Protein AF-A0A535J304-F1 (afdb_monomer_lite)

pLDDT: mean 87.56, std 12.13, range [48.09, 98.44]

Structure (mmCIF, N/CA/C/O backbone):
data_AF-A0A535J304-F1
#
_entry.id   AF-A0A535J304-F1
#
loop_
_atom_site.group_PDB
_atom_site.id
_atom_site.type_symbol
_atom_site.label_atom_id
_atom_site.label_alt_id
_atom_site.label_comp_id
_atom_site.label_asym_id
_atom_site.label_entity_id
_atom_site.label_seq_id
_atom_site.pdbx_PDB_ins_code
_atom_site.Cartn_x
_atom_site.Cartn_y
_atom_site.Cartn_z
_atom_site.occupancy
_atom_site.B_iso_or_equiv
_atom_site.auth_seq_id
_atom_site.auth_comp_id
_atom_site.auth_asym_id
_atom_site.auth_atom_id
_atom_site.pdbx_PDB_model_num
ATOM 1 N N . MET A 1 1 ? -11.783 4.550 4.152 1.00 88.75 1 MET A N 1
ATOM 2 C CA . MET A 1 1 ? -11.577 3.651 5.301 1.00 88.75 1 MET A CA 1
ATOM 3 C C . MET A 1 1 ? -10.274 3.901 6.062 1.00 88.75 1 MET A C 1
ATOM 5 O O . MET A 1 1 ? -10.371 4.123 7.252 1.00 88.75 1 MET A O 1
ATOM 9 N N . LEU A 1 2 ? -9.087 3.926 5.432 1.00 93.75 2 LEU A N 1
ATOM 10 C CA . LEU A 1 2 ? -7.803 4.079 6.160 1.00 93.75 2 LEU A CA 1
ATOM 11 C C . LEU A 1 2 ? -7.451 5.528 6.563 1.00 93.75 2 LEU A C 1
ATOM 13 O O . LEU A 1 2 ? -6.786 5.759 7.568 1.00 93.75 2 LEU A O 1
ATOM 17 N N . ARG A 1 3 ? -7.924 6.522 5.798 1.00 95.88 3 ARG A N 1
ATOM 18 C CA . ARG A 1 3 ? -7.647 7.960 6.012 1.00 95.88 3 ARG A CA 1
ATOM 19 C C . ARG A 1 3 ? -7.919 8.473 7.441 1.00 95.88 3 ARG A C 1
ATOM 21 O O . ARG A 1 3 ? -7.101 9.244 7.923 1.00 95.88 3 ARG A O 1
ATOM 28 N N . PRO A 1 4 ? -9.009 8.084 8.133 1.00 97.50 4 PRO A N 1
ATOM 29 C CA . PRO A 1 4 ? -9.263 8.513 9.512 1.00 97.50 4 PRO A CA 1
ATOM 30 C C . PRO A 1 4 ? -8.244 7.996 10.538 1.00 97.50 4 PRO A C 1
ATOM 32 O O . PRO A 1 4 ? -8.212 8.504 11.653 1.00 97.50 4 PRO A O 1
ATOM 35 N N . PHE A 1 5 ? -7.429 6.999 10.182 1.00 97.69 5 PHE A N 1
ATOM 36 C CA . PHE A 1 5 ? -6.457 6.361 11.072 1.00 97.69 5 PHE A CA 1
ATOM 37 C C . PHE A 1 5 ? -5.030 6.882 10.888 1.00 97.69 5 PHE A C 1
ATOM 39 O O . PHE A 1 5 ? -4.091 6.225 11.315 1.00 97.69 5 PHE A O 1
ATOM 46 N N . THR A 1 6 ? -4.846 8.038 10.251 1.00 98.00 6 THR A N 1
ATOM 47 C CA . THR A 1 6 ? -3.545 8.712 10.156 1.00 98.00 6 THR A CA 1
ATOM 48 C C . THR A 1 6 ? -3.682 10.195 10.474 1.00 98.00 6 THR A C 1
ATOM 50 O O . THR A 1 6 ? -4.690 10.837 10.175 1.00 98.00 6 THR A O 1
ATOM 53 N N . THR A 1 7 ? -2.638 10.737 11.084 1.00 98.06 7 THR A N 1
ATOM 54 C CA . THR A 1 7 ? -2.433 12.157 11.367 1.00 98.06 7 THR A CA 1
ATOM 55 C C . THR A 1 7 ? -1.703 12.887 10.237 1.00 98.06 7 THR A C 1
ATOM 57 O O . THR A 1 7 ? -1.672 14.116 10.234 1.00 98.06 7 THR A O 1
ATOM 60 N N . THR A 1 8 ? -1.163 12.163 9.248 1.00 98.12 8 THR A N 1
ATOM 61 C CA . THR A 1 8 ? -0.372 12.718 8.136 1.00 98.12 8 THR A CA 1
ATOM 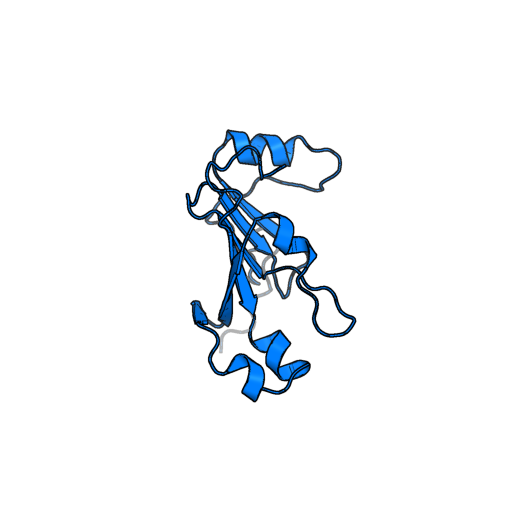62 C C . THR A 1 8 ? -0.949 12.360 6.754 1.00 98.12 8 THR A C 1
ATOM 64 O O . THR A 1 8 ? -0.226 11.831 5.910 1.00 98.12 8 THR A O 1
ATOM 67 N N . PRO A 1 9 ? -2.233 12.640 6.451 1.00 97.12 9 PRO A N 1
ATOM 68 C CA . PRO A 1 9 ? -2.842 12.247 5.173 1.00 97.12 9 PRO A CA 1
ATOM 69 C C . PRO A 1 9 ? -2.227 12.950 3.951 1.00 97.12 9 PRO A C 1
ATOM 71 O O . PRO A 1 9 ? -2.349 12.455 2.832 1.00 97.12 9 PRO A O 1
ATOM 74 N N . ASP A 1 10 ? -1.552 14.084 4.146 1.00 98.19 10 ASP A N 1
ATOM 75 C CA . ASP A 1 10 ? -0.885 14.832 3.074 1.00 98.19 10 ASP A CA 1
ATOM 76 C C . ASP A 1 10 ? 0.505 14.276 2.729 1.00 98.19 10 ASP A C 1
ATOM 78 O O . ASP A 1 10 ? 1.120 14.690 1.742 1.00 98.19 10 ASP A O 1
ATOM 82 N N . VAL A 1 11 ? 1.005 13.330 3.532 1.00 98.12 11 VAL A N 1
ATOM 83 C CA . VAL A 1 11 ? 2.297 12.683 3.327 1.00 98.12 11 VAL A CA 1
ATOM 84 C C . VAL A 1 11 ? 2.134 11.172 3.419 1.00 98.12 11 VAL A C 1
ATOM 86 O O . VAL A 1 11 ? 2.092 10.584 4.494 1.00 98.12 11 VAL A O 1
ATOM 89 N N . CYS A 1 12 ? 2.075 10.548 2.253 1.00 98.19 12 CYS A N 1
ATOM 90 C CA . CYS A 1 12 ? 2.046 9.114 2.056 1.00 98.19 12 CYS A CA 1
ATOM 91 C C . CYS A 1 12 ? 3.208 8.709 1.148 1.00 98.19 12 CYS A C 1
ATOM 93 O O . CYS A 1 12 ? 3.562 9.411 0.192 1.00 98.19 12 CYS A O 1
ATOM 95 N N . TRP A 1 13 ? 3.826 7.591 1.495 1.00 97.94 13 TRP A N 1
ATOM 96 C CA . TRP A 1 13 ? 4.891 6.948 0.750 1.00 97.94 13 TRP A CA 1
ATOM 97 C C . TRP A 1 13 ? 4.301 5.826 -0.089 1.00 97.94 13 TRP A C 1
ATOM 99 O O . TRP A 1 13 ? 3.395 5.125 0.357 1.00 97.94 13 TRP A O 1
ATOM 109 N N . PHE A 1 14 ? 4.824 5.657 -1.298 1.00 96.44 14 PHE A N 1
ATOM 110 C CA . PHE A 1 14 ? 4.327 4.681 -2.256 1.00 96.44 14 PHE A CA 1
ATOM 111 C C . PHE A 1 14 ? 5.495 3.966 -2.930 1.00 96.44 14 PHE A C 1
ATOM 113 O O . PHE A 1 14 ? 6.382 4.607 -3.492 1.00 96.44 14 PHE A O 1
ATOM 120 N N . CYS A 1 15 ? 5.466 2.641 -2.920 1.00 94.50 15 CYS A N 1
ATOM 121 C CA . CYS A 1 15 ? 6.405 1.779 -3.620 1.00 94.50 15 CYS A CA 1
ATOM 122 C C . CYS A 1 15 ? 5.727 1.146 -4.827 1.00 94.50 15 CYS A C 1
ATOM 124 O O . CYS A 1 15 ? 4.652 0.562 -4.707 1.00 94.50 15 CYS A O 1
ATOM 126 N N . VAL A 1 16 ? 6.390 1.200 -5.977 1.00 90.75 16 VAL A N 1
ATOM 127 C CA . VAL A 1 16 ? 5.923 0.572 -7.219 1.00 90.75 16 VAL A CA 1
ATOM 128 C C . VAL A 1 16 ? 7.026 -0.319 -7.753 1.00 90.75 16 VAL A C 1
ATOM 130 O O . VAL A 1 16 ? 8.159 0.135 -7.902 1.00 90.75 16 VAL A O 1
ATOM 133 N N . TRP A 1 17 ? 6.715 -1.577 -8.044 1.00 90.75 17 TRP A N 1
ATOM 134 C CA . TRP A 1 17 ? 7.710 -2.542 -8.488 1.00 90.75 17 TRP A CA 1
ATOM 135 C C . TRP A 1 17 ? 8.366 -2.119 -9.806 1.00 90.75 17 TRP A C 1
ATOM 137 O O . TRP A 1 17 ? 7.693 -1.814 -10.794 1.00 90.75 17 TRP A O 1
ATOM 147 N N . GLU A 1 18 ? 9.701 -2.126 -9.836 1.00 85.75 18 GLU A N 1
ATOM 148 C CA . GLU A 1 18 ? 10.480 -1.729 -11.015 1.00 85.75 18 GLU A CA 1
ATOM 149 C C . GLU A 1 18 ? 10.232 -2.649 -12.225 1.00 85.75 18 GLU A C 1
ATOM 151 O O . GLU A 1 18 ? 10.369 -2.208 -13.368 1.00 85.75 18 GLU A O 1
ATOM 156 N N . GLY A 1 19 ? 9.789 -3.892 -11.998 1.00 83.06 19 GLY A N 1
ATOM 157 C CA . GLY A 1 19 ? 9.447 -4.845 -13.060 1.00 83.06 19 GLY A CA 1
ATOM 158 C C . GLY A 1 19 ? 8.293 -4.392 -13.962 1.00 83.06 19 GLY A C 1
ATOM 159 O O . GLY A 1 19 ? 8.294 -4.695 -15.154 1.00 83.06 19 GLY A O 1
ATOM 160 N N . TYR A 1 20 ? 7.360 -3.578 -13.453 1.00 78.19 20 TYR A N 1
ATOM 161 C CA . TYR A 1 20 ? 6.366 -2.916 -14.307 1.00 78.19 20 TYR A CA 1
ATOM 162 C C . TYR A 1 20 ? 7.025 -1.873 -15.224 1.00 78.19 20 TYR A C 1
ATOM 164 O O . TYR A 1 20 ? 6.636 -1.696 -16.373 1.00 78.19 20 TYR A O 1
ATOM 172 N N . GLY A 1 21 ? 8.068 -1.198 -14.741 1.00 62.34 21 GLY A N 1
ATOM 173 C CA . GLY A 1 21 ? 8.832 -0.204 -15.490 1.00 62.34 21 GLY A CA 1
ATOM 174 C C . GLY A 1 21 ? 9.544 -0.786 -16.713 1.00 62.34 21 GLY A C 1
ATOM 175 O O . GLY A 1 21 ? 9.489 -0.208 -17.794 1.00 62.34 21 GLY A O 1
ATOM 176 N N . SER A 1 22 ? 10.196 -1.941 -16.571 1.00 59.09 22 SER A N 1
ATOM 177 C CA . SER A 1 22 ? 10.993 -2.542 -17.652 1.00 59.09 22 SER A CA 1
ATOM 178 C C . SER A 1 22 ? 10.147 -3.140 -18.780 1.00 59.09 22 SER A C 1
ATOM 180 O O . SER A 1 22 ? 10.556 -3.083 -19.939 1.00 59.09 22 SER A O 1
ATOM 182 N N . ALA A 1 23 ? 8.962 -3.671 -18.466 1.00 56.94 23 ALA A N 1
ATOM 183 C CA . ALA A 1 23 ? 8.043 -4.234 -19.456 1.00 56.94 23 ALA A CA 1
ATOM 184 C C . ALA A 1 23 ? 7.271 -3.163 -20.254 1.00 56.94 23 ALA A C 1
ATOM 186 O O . ALA A 1 23 ? 6.795 -3.445 -21.353 1.00 56.94 23 ALA A O 1
ATOM 187 N N . PHE A 1 24 ? 7.155 -1.939 -19.725 1.00 53.94 24 PHE A N 1
ATOM 188 C CA . PHE A 1 24 ? 6.268 -0.912 -20.276 1.00 53.94 24 PHE A CA 1
ATOM 189 C C . PHE A 1 24 ? 6.945 0.453 -20.567 1.00 53.94 24 PHE A C 1
ATOM 191 O O . PHE A 1 24 ? 6.291 1.311 -21.165 1.00 53.94 24 PHE A O 1
ATOM 198 N N . PHE A 1 25 ? 8.223 0.694 -20.202 1.00 57.00 25 PHE A N 1
ATOM 199 C CA . PHE A 1 25 ? 8.823 2.047 -20.233 1.00 57.00 25 PHE A CA 1
ATOM 200 C C . PHE A 1 25 ? 10.294 2.189 -20.673 1.00 57.00 25 PHE A C 1
ATOM 202 O O . PHE A 1 25 ? 11.112 1.277 -20.596 1.00 57.00 25 PHE A O 1
ATOM 209 N N . ASP A 1 26 ? 10.634 3.427 -21.070 1.00 64.19 26 ASP A N 1
ATOM 210 C CA . ASP A 1 26 ? 11.999 3.939 -21.249 1.00 64.19 26 ASP A CA 1
ATOM 211 C C . ASP A 1 26 ? 12.737 3.992 -19.900 1.00 64.19 26 ASP A C 1
ATOM 213 O O . ASP A 1 26 ? 12.523 4.887 -19.073 1.00 64.19 26 ASP A O 1
ATOM 217 N N . ALA A 1 27 ? 13.642 3.034 -19.698 1.00 61.53 27 ALA A N 1
ATOM 218 C CA . ALA A 1 27 ? 14.465 2.887 -18.500 1.00 61.53 27 ALA A CA 1
ATOM 219 C C . ALA A 1 27 ? 15.237 4.163 -18.102 1.00 61.53 27 ALA A C 1
ATOM 221 O O . ALA A 1 27 ? 15.622 4.311 -16.941 1.00 61.53 27 ALA A O 1
ATOM 222 N N . LYS A 1 28 ? 15.461 5.115 -19.023 1.00 66.25 28 LYS A N 1
ATOM 223 C CA . LYS A 1 28 ? 16.142 6.380 -18.701 1.00 66.25 28 LYS A CA 1
ATOM 224 C C . LYS A 1 28 ? 15.314 7.278 -17.788 1.00 66.25 28 LYS A C 1
ATOM 226 O O . LYS A 1 28 ? 15.890 7.930 -16.923 1.00 66.25 28 LYS A O 1
ATOM 231 N N . ARG A 1 29 ? 13.984 7.284 -17.930 1.00 69.06 29 ARG A N 1
ATOM 232 C CA . ARG A 1 29 ? 13.086 8.159 -17.155 1.00 69.06 29 ARG A CA 1
ATOM 233 C C . ARG A 1 29 ? 13.035 7.799 -15.668 1.00 69.06 29 ARG A C 1
ATOM 235 O O . ARG A 1 29 ? 12.764 8.662 -14.842 1.00 69.06 29 ARG A O 1
ATOM 242 N N . TYR A 1 30 ? 13.315 6.542 -15.334 1.00 74.62 30 TYR A N 1
ATOM 243 C CA . TYR A 1 30 ? 13.194 6.012 -13.973 1.00 74.62 30 TYR A CA 1
ATOM 244 C C . TYR A 1 30 ? 14.550 5.706 -13.326 1.00 74.62 30 TYR A C 1
ATOM 246 O O . TYR A 1 30 ? 14.620 5.241 -12.190 1.00 74.62 30 TYR A O 1
ATOM 254 N N . ARG A 1 31 ? 15.655 5.979 -14.031 1.00 74.62 31 ARG A N 1
ATOM 255 C CA . ARG A 1 31 ? 17.009 5.720 -13.532 1.00 74.62 31 ARG A CA 1
ATOM 256 C C . ARG A 1 31 ? 17.280 6.459 -12.219 1.00 74.62 31 ARG A C 1
ATOM 258 O O . ARG A 1 31 ? 17.831 5.859 -11.302 1.00 74.62 31 ARG A O 1
ATOM 265 N N . GLU A 1 32 ? 16.859 7.717 -12.132 1.00 83.50 32 GLU A N 1
ATOM 266 C CA . GLU A 1 32 ? 17.140 8.610 -10.999 1.00 83.50 32 GLU A CA 1
ATOM 267 C C . GLU A 1 32 ? 16.119 8.510 -9.857 1.00 83.50 32 GLU A C 1
ATOM 269 O O . GLU A 1 32 ? 16.299 9.139 -8.817 1.00 83.50 32 GLU A O 1
ATOM 274 N N . VAL A 1 33 ? 15.052 7.720 -10.020 1.00 87.12 33 VAL A N 1
ATOM 275 C CA . VAL A 1 33 ? 14.039 7.563 -8.971 1.00 87.12 33 VAL A CA 1
ATOM 276 C C . VAL A 1 33 ? 14.643 6.773 -7.799 1.00 87.12 33 VAL A C 1
ATOM 278 O O . VAL A 1 33 ? 15.227 5.706 -8.031 1.00 87.12 33 VAL A O 1
ATOM 281 N N . PRO A 1 34 ? 14.521 7.262 -6.547 1.00 92.44 34 PRO A N 1
ATOM 282 C CA . PRO A 1 34 ? 14.962 6.523 -5.370 1.00 92.44 34 PRO A CA 1
ATOM 283 C C . PRO A 1 34 ? 14.306 5.145 -5.293 1.00 92.44 34 PRO A C 1
ATOM 285 O O . PRO A 1 34 ? 13.149 4.979 -5.684 1.00 92.44 34 PRO A O 1
ATOM 288 N N . ARG A 1 35 ? 15.046 4.157 -4.783 1.00 90.31 35 ARG A N 1
ATOM 289 C CA . ARG A 1 35 ? 14.581 2.771 -4.701 1.00 90.31 35 ARG A CA 1
ATOM 290 C C . ARG A 1 35 ? 14.566 2.258 -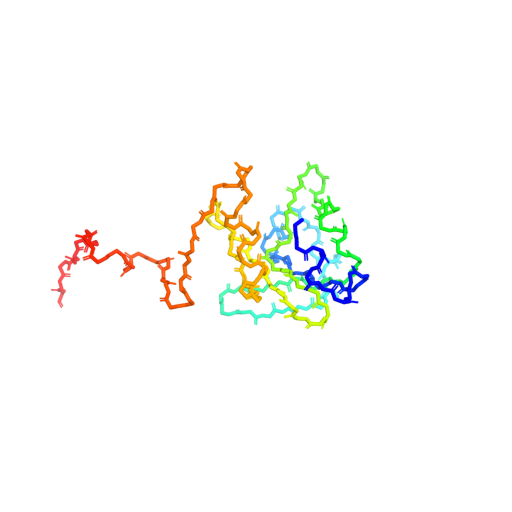3.271 1.00 90.31 35 ARG A C 1
ATOM 292 O O . ARG A 1 35 ? 15.484 2.533 -2.501 1.00 90.31 35 ARG A O 1
ATOM 299 N N . VAL A 1 36 ? 13.550 1.461 -2.963 1.00 93.25 36 VAL A N 1
ATOM 300 C CA . VAL A 1 36 ? 13.509 0.578 -1.795 1.00 93.25 36 VAL A CA 1
ATOM 301 C C . VAL A 1 36 ? 13.746 -0.842 -2.291 1.00 93.25 36 VAL A C 1
ATOM 303 O O . VAL A 1 36 ? 13.051 -1.308 -3.194 1.00 93.25 36 VAL A O 1
ATOM 306 N N . THR A 1 37 ? 14.727 -1.531 -1.716 1.00 93.00 37 THR A N 1
ATOM 307 C CA . THR A 1 37 ? 15.039 -2.921 -2.063 1.00 93.00 37 THR A CA 1
ATOM 308 C C . THR A 1 37 ? 14.584 -3.837 -0.938 1.00 93.00 37 THR A C 1
ATOM 310 O O . THR A 1 37 ? 15.018 -3.687 0.202 1.00 93.00 37 THR A O 1
ATOM 313 N N . LEU A 1 38 ? 13.717 -4.783 -1.279 1.00 89.25 38 LEU A N 1
ATOM 314 C CA . LEU A 1 38 ? 13.312 -5.910 -0.446 1.00 89.25 38 LEU A CA 1
ATOM 315 C C . LEU A 1 38 ? 13.961 -7.192 -0.998 1.00 89.25 38 LEU A C 1
ATOM 317 O O . LEU A 1 38 ? 14.494 -7.163 -2.113 1.00 89.25 38 LEU A O 1
ATOM 321 N N . PRO A 1 39 ? 13.939 -8.321 -0.264 1.00 89.38 39 PRO A N 1
ATOM 322 C CA . PRO A 1 39 ? 14.324 -9.604 -0.843 1.00 89.38 39 PRO A CA 1
ATOM 323 C C . PRO A 1 39 ? 13.581 -9.837 -2.165 1.00 89.38 39 PRO A C 1
ATOM 325 O O . PRO A 1 39 ? 12.374 -9.617 -2.245 1.00 89.38 39 PRO A O 1
ATOM 328 N N . GLU A 1 40 ? 14.318 -10.217 -3.208 1.00 86.38 40 GLU A N 1
ATOM 329 C CA . GLU A 1 40 ? 13.816 -10.523 -4.559 1.00 86.38 40 GLU A CA 1
ATOM 330 C C . GLU A 1 40 ? 13.157 -9.372 -5.353 1.00 86.38 40 GLU A C 1
ATOM 332 O O . GLU A 1 40 ? 12.889 -9.532 -6.545 1.00 86.38 40 GLU A O 1
ATOM 337 N N . ARG A 1 41 ? 12.895 -8.194 -4.762 1.00 89.12 41 ARG A N 1
ATOM 338 C CA . ARG A 1 41 ? 12.148 -7.113 -5.436 1.00 89.12 41 ARG A CA 1
ATOM 339 C C . ARG A 1 41 ? 12.706 -5.719 -5.127 1.00 89.12 41 ARG A C 1
ATOM 341 O O . ARG A 1 41 ? 12.967 -5.371 -3.978 1.00 89.12 41 ARG A O 1
ATOM 348 N N . SER A 1 42 ? 12.824 -4.880 -6.160 1.00 91.94 42 SER A N 1
ATOM 349 C CA . SER A 1 42 ? 13.138 -3.450 -6.025 1.00 91.94 42 SER A CA 1
ATOM 350 C C . SER A 1 42 ? 11.953 -2.594 -6.460 1.00 91.94 42 SER A C 1
ATOM 352 O O . SER A 1 42 ? 11.263 -2.911 -7.434 1.00 91.94 42 SER A O 1
ATOM 354 N N . TYR A 1 43 ? 11.710 -1.516 -5.722 1.00 91.94 43 TYR A N 1
ATOM 355 C CA . TYR A 1 43 ? 10.565 -0.637 -5.907 1.00 91.94 43 TYR A CA 1
ATOM 356 C C . TYR A 1 43 ? 11.015 0.805 -6.076 1.00 91.94 43 TYR A C 1
ATOM 358 O O . TYR A 1 43 ? 11.840 1.294 -5.307 1.00 91.94 43 TYR A O 1
ATOM 366 N N . PHE A 1 44 ? 10.414 1.510 -7.028 1.00 91.62 44 PHE A N 1
ATOM 367 C CA . PHE A 1 44 ? 10.467 2.962 -7.101 1.00 91.62 44 PHE A CA 1
ATOM 368 C C . PHE A 1 44 ? 9.703 3.574 -5.934 1.00 91.62 44 PHE A C 1
ATOM 370 O O . PHE A 1 44 ? 8.553 3.207 -5.696 1.00 91.62 44 PHE A O 1
ATOM 377 N N . LEU A 1 45 ? 10.337 4.517 -5.239 1.00 94.12 45 LEU A N 1
ATOM 378 C CA . LEU A 1 45 ? 9.756 5.220 -4.106 1.00 94.12 45 LEU A CA 1
ATOM 379 C C . LEU A 1 45 ? 9.221 6.588 -4.534 1.00 94.12 45 LEU A C 1
ATOM 381 O O . LEU A 1 45 ? 9.956 7.432 -5.050 1.00 94.12 45 LEU A O 1
ATOM 385 N N . TYR A 1 46 ? 7.946 6.818 -4.250 1.00 93.62 46 TYR A N 1
ATOM 386 C CA . TYR A 1 46 ? 7.251 8.081 -4.452 1.00 93.62 46 TYR A CA 1
ATOM 387 C C . TYR A 1 46 ? 6.689 8.599 -3.129 1.00 93.62 46 TYR A C 1
ATOM 389 O O . TYR A 1 46 ? 6.487 7.847 -2.176 1.00 93.62 46 TYR A O 1
ATOM 397 N N . ARG A 1 47 ? 6.410 9.902 -3.089 1.00 95.94 47 ARG A N 1
ATOM 398 C CA . ARG A 1 47 ? 5.803 10.591 -1.950 1.00 95.94 47 ARG A CA 1
ATOM 399 C C . ARG A 1 47 ? 4.747 11.569 -2.451 1.00 95.94 47 ARG A C 1
ATOM 401 O O . ARG A 1 47 ? 4.993 12.285 -3.421 1.00 95.94 47 ARG A O 1
ATOM 408 N N . GLY A 1 48 ? 3.606 11.630 -1.778 1.00 96.62 48 GLY A N 1
ATOM 409 C CA . GLY A 1 48 ? 2.511 12.537 -2.122 1.00 96.62 48 GLY A CA 1
ATOM 410 C C . GLY A 1 48 ? 1.346 12.443 -1.136 1.00 96.62 48 GLY A C 1
ATOM 411 O O . GLY A 1 48 ? 1.445 11.697 -0.167 1.00 96.62 48 GLY A O 1
ATOM 412 N N . PRO A 1 49 ? 0.245 13.175 -1.361 1.00 97.31 49 PRO A N 1
ATOM 413 C CA . PRO A 1 49 ? -0.953 13.031 -0.540 1.00 97.31 49 PRO A CA 1
ATOM 41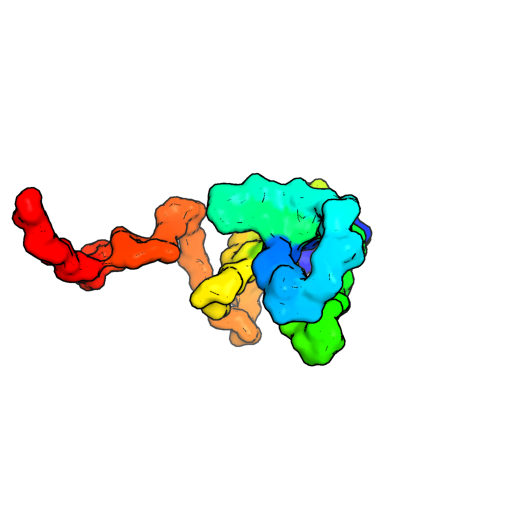4 C C . PRO A 1 49 ? -1.553 11.633 -0.710 1.00 97.31 49 PRO A C 1
ATOM 416 O O . PRO A 1 49 ? -1.443 11.041 -1.782 1.00 97.31 49 PRO A O 1
ATOM 419 N N . LEU A 1 50 ? -2.236 11.126 0.318 1.00 96.19 50 LEU A N 1
ATOM 420 C CA . LEU A 1 50 ? -2.869 9.803 0.313 1.00 96.19 50 LEU A CA 1
ATOM 421 C C . LEU A 1 50 ? -3.750 9.566 -0.926 1.00 96.19 50 LEU A C 1
ATOM 423 O O . LEU A 1 50 ? -3.710 8.497 -1.532 1.00 96.19 50 LEU A O 1
ATOM 427 N N . ASP A 1 51 ? -4.498 10.588 -1.343 1.00 94.62 51 ASP A N 1
ATOM 428 C CA . ASP A 1 51 ? -5.436 10.508 -2.468 1.00 94.62 51 ASP A CA 1
ATOM 429 C C . ASP A 1 51 ? -4.725 10.255 -3.819 1.00 94.62 51 ASP A C 1
ATOM 431 O O . ASP A 1 51 ? -5.345 9.784 -4.779 1.00 94.62 51 ASP A O 1
ATOM 435 N N . ALA A 1 52 ? -3.402 10.478 -3.887 1.00 94.06 52 ALA A N 1
ATOM 436 C CA . ALA A 1 52 ? -2.579 10.183 -5.059 1.00 94.06 52 ALA A CA 1
ATOM 437 C C . ALA A 1 52 ? -2.515 8.687 -5.405 1.00 94.06 52 ALA A C 1
ATOM 439 O O . ALA A 1 52 ? -2.130 8.357 -6.525 1.00 94.06 52 ALA A O 1
ATOM 440 N N . VAL A 1 53 ? -2.941 7.783 -4.510 1.00 92.06 53 VAL A N 1
ATOM 441 C CA . VAL A 1 53 ? -3.045 6.342 -4.808 1.00 92.06 53 VAL A CA 1
ATOM 442 C C . VAL A 1 53 ? -3.856 6.048 -6.075 1.00 92.06 53 VAL A C 1
ATOM 444 O O . VAL A 1 53 ? -3.562 5.115 -6.817 1.00 92.06 53 VAL A O 1
ATOM 447 N N . THR A 1 54 ? -4.861 6.869 -6.371 1.00 89.88 54 THR A N 1
ATOM 448 C CA . THR A 1 54 ? -5.718 6.678 -7.549 1.00 89.88 54 THR A CA 1
ATOM 449 C C . THR A 1 54 ? -5.061 7.141 -8.853 1.00 89.88 54 THR A C 1
ATOM 451 O O . THR A 1 54 ? -5.536 6.804 -9.937 1.00 89.88 54 THR A O 1
ATOM 454 N N . SER A 1 55 ? -3.936 7.851 -8.763 1.00 88.12 55 SER A N 1
ATOM 455 C CA . SER A 1 55 ? -3.255 8.500 -9.888 1.00 88.12 55 SER A CA 1
ATOM 456 C C . SER A 1 55 ? -2.127 7.666 -10.497 1.00 88.12 55 SER A C 1
ATOM 458 O O . SER A 1 55 ? -1.494 8.108 -11.457 1.00 88.12 55 SER A O 1
ATOM 460 N N . PHE A 1 56 ? -1.849 6.476 -9.961 1.00 83.81 56 PHE A N 1
ATOM 461 C CA . PHE A 1 56 ? -0.789 5.605 -10.458 1.00 83.81 56 PHE A CA 1
ATOM 462 C C . PHE A 1 56 ? -1.202 4.943 -11.783 1.00 83.81 56 PHE A C 1
ATOM 464 O O . PHE A 1 56 ? -1.853 3.901 -11.843 1.00 83.81 56 PHE A O 1
ATOM 471 N N . GLN A 1 57 ? -0.856 5.623 -12.877 1.00 77.94 57 GLN A N 1
ATOM 472 C CA . GLN A 1 57 ? -1.164 5.224 -14.246 1.00 77.94 57 GLN A CA 1
ATOM 473 C C . GLN A 1 57 ? 0.108 5.161 -15.087 1.00 77.94 57 GLN A C 1
ATOM 475 O O . GLN A 1 57 ? 0.919 6.089 -15.112 1.00 77.94 57 GLN A O 1
ATOM 480 N N . TRP A 1 58 ? 0.240 4.076 -15.839 1.00 69.50 58 TRP A N 1
ATOM 481 C CA . TRP A 1 58 ? 1.346 3.810 -16.745 1.00 69.50 58 TRP A CA 1
ATOM 482 C C . TRP A 1 58 ? 0.782 3.600 -18.148 1.00 69.50 58 TRP A C 1
ATOM 484 O O . TRP A 1 58 ? 0.282 2.536 -18.518 1.00 69.50 58 TRP A O 1
ATOM 494 N N . GLY A 1 59 ? 0.804 4.675 -18.938 1.00 69.25 59 GLY A N 1
ATOM 495 C CA . GLY A 1 59 ? 0.113 4.714 -20.224 1.00 69.25 59 GLY A CA 1
ATOM 496 C C . GLY A 1 59 ? -1.404 4.670 -20.027 1.00 69.25 59 GLY A C 1
ATOM 497 O O . GLY A 1 59 ? -1.980 5.606 -19.486 1.00 69.25 59 GLY A O 1
ATOM 498 N N . ARG A 1 60 ? -2.052 3.592 -20.487 1.00 70.25 60 ARG A N 1
ATOM 499 C CA . ARG A 1 60 ? -3.506 3.368 -20.325 1.00 70.25 60 ARG A CA 1
ATOM 500 C C . ARG A 1 60 ? -3.846 2.381 -19.207 1.00 70.25 60 ARG A C 1
ATOM 502 O O . ARG A 1 60 ? -5.023 2.107 -18.994 1.00 70.25 60 ARG A O 1
ATOM 509 N N . ILE A 1 61 ? -2.836 1.821 -18.545 1.00 74.44 61 ILE A N 1
ATOM 510 C CA . ILE A 1 61 ? -3.010 0.819 -17.498 1.00 74.44 61 ILE A CA 1
ATOM 511 C C . ILE A 1 61 ? -2.917 1.536 -16.158 1.00 74.44 61 ILE A C 1
ATOM 513 O O . ILE A 1 61 ? -1.928 2.211 -15.867 1.00 74.44 61 ILE A O 1
ATOM 517 N N . TRP A 1 62 ? -3.971 1.407 -15.362 1.00 80.25 62 TRP A N 1
ATOM 518 C CA . TRP A 1 62 ? -3.923 1.773 -13.956 1.00 80.25 62 TRP A CA 1
ATOM 519 C C . TRP A 1 62 ? -3.251 0.645 -13.181 1.00 80.25 62 TRP A C 1
ATOM 521 O O . TRP A 1 62 ? -3.538 -0.524 -13.440 1.00 80.25 62 TRP A O 1
ATOM 531 N N . GLN A 1 63 ? -2.366 0.997 -12.253 1.00 84.56 63 GLN A N 1
ATOM 532 C CA . GLN A 1 63 ? -1.767 0.031 -11.349 1.00 84.56 63 GLN A CA 1
ATOM 533 C C . GLN A 1 63 ? -1.621 0.645 -9.961 1.00 84.56 63 GLN A C 1
ATOM 535 O O . GLN A 1 63 ? -1.019 1.705 -9.822 1.00 84.56 63 GLN A O 1
ATOM 540 N N . SER A 1 64 ? -2.146 -0.018 -8.932 1.00 88.75 64 SER A N 1
ATOM 541 C CA . SER A 1 64 ? -1.955 0.428 -7.553 1.00 88.75 64 SER A CA 1
ATOM 542 C C . SER A 1 64 ? -0.473 0.393 -7.168 1.00 88.75 64 SER A C 1
ATOM 544 O O . SER A 1 64 ? 0.265 -0.472 -7.652 1.00 88.75 64 SER A O 1
ATOM 546 N N . PRO A 1 65 ? -0.024 1.257 -6.244 1.00 92.94 65 PRO A N 1
ATOM 547 C CA . PRO A 1 65 ? 1.246 1.032 -5.570 1.00 92.94 65 PRO A CA 1
ATOM 548 C C . PRO A 1 65 ? 1.230 -0.337 -4.876 1.00 92.94 65 PRO A C 1
ATOM 550 O O . PRO A 1 65 ? 0.209 -0.772 -4.346 1.00 92.94 65 PRO A O 1
ATOM 553 N N . ASN A 1 66 ? 2.374 -1.015 -4.890 1.00 94.00 66 ASN A N 1
ATOM 554 C CA . ASN A 1 66 ? 2.541 -2.320 -4.261 1.00 94.00 66 ASN A CA 1
ATOM 555 C C . ASN A 1 66 ? 2.652 -2.214 -2.746 1.00 94.00 66 ASN A C 1
ATOM 557 O O . ASN A 1 66 ? 2.162 -3.084 -2.046 1.00 94.00 66 ASN A O 1
ATOM 561 N N . LEU A 1 67 ? 3.300 -1.164 -2.237 1.00 95.69 67 LEU A N 1
ATOM 562 C CA . LEU A 1 67 ? 3.339 -0.864 -0.806 1.00 95.69 67 LEU A CA 1
ATOM 563 C C . LEU A 1 67 ? 3.034 0.610 -0.614 1.00 95.69 67 LEU A C 1
ATOM 565 O O . LEU A 1 67 ? 3.495 1.438 -1.400 1.00 95.69 67 LEU A O 1
ATOM 569 N N . TRP A 1 68 ? 2.290 0.946 0.429 1.00 97.50 68 TRP A N 1
ATOM 570 C CA . TRP A 1 68 ? 1.989 2.333 0.748 1.00 97.50 68 TRP A CA 1
ATOM 571 C C . TRP A 1 68 ? 1.607 2.514 2.209 1.00 97.50 68 TRP A C 1
ATOM 573 O O . TRP A 1 68 ? 0.955 1.661 2.813 1.00 97.50 68 TRP A O 1
ATOM 583 N N . TRP A 1 69 ? 2.063 3.626 2.778 1.00 98.31 69 TRP A N 1
ATOM 584 C CA . TRP A 1 69 ? 1.892 3.956 4.190 1.00 98.31 69 TRP A CA 1
ATOM 585 C C . TRP A 1 69 ? 1.968 5.477 4.401 1.00 98.31 69 TRP A C 1
ATOM 587 O O . TRP A 1 69 ? 2.664 6.172 3.652 1.00 98.31 69 TRP A O 1
ATOM 597 N N . PRO A 1 70 ? 1.246 6.040 5.381 1.00 98.44 70 PRO A N 1
ATOM 598 C CA . PRO A 1 70 ? 1.382 7.439 5.765 1.00 98.44 70 PRO A CA 1
ATOM 599 C C . PRO A 1 70 ? 2.700 7.672 6.518 1.00 98.44 70 PRO A C 1
ATOM 601 O O . PRO A 1 70 ? 3.268 6.742 7.084 1.00 98.44 70 PRO A O 1
ATOM 604 N N . ASP A 1 71 ? 3.185 8.911 6.546 1.00 98.44 71 ASP A N 1
ATOM 605 C CA . ASP A 1 71 ? 4.446 9.304 7.204 1.00 98.44 71 ASP A CA 1
ATOM 606 C C . ASP A 1 71 ? 4.491 8.971 8.703 1.00 98.44 71 ASP A C 1
ATOM 608 O O . ASP A 1 71 ? 5.549 8.653 9.236 1.00 98.44 71 ASP A O 1
ATOM 612 N N . ASP A 1 72 ? 3.337 8.981 9.378 1.00 98.25 72 ASP A N 1
ATOM 613 C CA . ASP A 1 72 ? 3.213 8.572 10.780 1.00 98.25 72 ASP A CA 1
ATOM 614 C C . ASP A 1 72 ? 3.182 7.049 11.001 1.00 98.25 72 ASP A C 1
ATOM 616 O O . ASP A 1 72 ? 3.057 6.597 12.139 1.00 98.25 72 ASP A O 1
ATOM 620 N N . HIS A 1 73 ? 3.307 6.255 9.932 1.00 97.75 73 HIS A N 1
ATOM 621 C CA . HIS A 1 73 ? 3.347 4.789 9.943 1.00 97.75 73 HIS A CA 1
ATOM 622 C C . HIS A 1 73 ? 2.141 4.133 10.643 1.00 97.75 73 HIS A C 1
ATOM 624 O O . HIS A 1 73 ? 2.227 2.993 11.104 1.00 97.75 73 HIS A O 1
ATOM 630 N N . ALA A 1 74 ? 1.001 4.827 10.726 1.00 98.12 74 ALA A N 1
ATOM 631 C CA . ALA A 1 74 ? -0.162 4.344 11.470 1.00 98.12 74 ALA A CA 1
ATOM 632 C C . ALA A 1 74 ? -0.817 3.085 10.862 1.00 98.12 74 ALA A C 1
ATOM 634 O O . ALA A 1 74 ? -1.528 2.344 11.548 1.00 98.12 74 ALA A O 1
ATOM 635 N N . TRP A 1 75 ? -0.569 2.834 9.578 1.00 98.31 75 TRP A N 1
ATOM 636 C CA . TRP A 1 75 ? -0.932 1.616 8.862 1.00 98.31 75 TRP A CA 1
ATOM 637 C C . TRP A 1 75 ? 0.002 1.414 7.662 1.00 98.31 75 TRP A C 1
ATOM 639 O O . TRP A 1 75 ? 0.698 2.332 7.241 1.00 98.31 75 TRP A O 1
ATOM 649 N N . CYS A 1 76 ? 0.020 0.216 7.094 1.00 97.75 76 CYS A N 1
ATOM 650 C CA . CYS A 1 76 ? 0.696 -0.092 5.839 1.00 97.75 76 CYS A CA 1
ATOM 651 C C . CYS A 1 76 ? -0.187 -1.042 5.039 1.00 97.75 76 CYS A C 1
ATOM 653 O O . CYS A 1 76 ? -0.755 -1.978 5.603 1.00 97.75 76 CYS A O 1
ATOM 655 N N . ALA A 1 77 ? -0.306 -0.800 3.741 1.00 97.25 77 ALA A N 1
ATOM 656 C CA . ALA A 1 77 ? -0.996 -1.688 2.827 1.00 97.25 77 ALA A CA 1
ATOM 657 C C . ALA A 1 77 ? -0.010 -2.244 1.795 1.00 97.25 77 ALA A C 1
ATOM 659 O O . ALA A 1 77 ? 0.863 -1.525 1.304 1.00 97.25 77 ALA A O 1
ATOM 660 N N . ALA A 1 78 ? -0.153 -3.530 1.495 1.00 95.19 78 ALA A N 1
ATOM 661 C CA . ALA A 1 78 ? 0.691 -4.285 0.589 1.00 95.19 78 ALA A CA 1
ATOM 662 C C . ALA A 1 78 ? -0.178 -5.057 -0.407 1.00 95.19 78 ALA A C 1
ATOM 664 O O . ALA A 1 78 ? -0.860 -6.007 -0.030 1.00 95.19 78 ALA A O 1
ATOM 665 N N . THR A 1 79 ? -0.155 -4.637 -1.666 1.00 93.12 79 THR A N 1
ATOM 666 C CA . THR A 1 79 ? -0.864 -5.288 -2.770 1.00 93.12 79 THR A CA 1
ATOM 667 C C . THR A 1 79 ? 0.104 -6.227 -3.474 1.00 93.12 79 THR A C 1
ATOM 669 O O . THR A 1 79 ? 1.130 -5.775 -4.006 1.00 93.12 79 THR A O 1
ATOM 672 N N . GLU A 1 80 ? -0.201 -7.525 -3.467 1.00 89.62 80 GLU A N 1
ATOM 673 C CA . GLU A 1 80 ? 0.651 -8.507 -4.129 1.00 89.62 80 GLU A CA 1
ATOM 674 C C . GLU A 1 80 ? 0.657 -8.320 -5.653 1.00 89.62 80 GLU A C 1
ATOM 676 O O . GLU A 1 80 ? -0.275 -7.800 -6.264 1.00 89.62 80 GLU A O 1
ATOM 681 N N . ILE A 1 81 ? 1.773 -8.707 -6.259 1.00 86.75 81 ILE A N 1
ATOM 682 C CA . ILE A 1 81 ? 2.000 -8.659 -7.705 1.00 86.75 81 ILE A CA 1
ATOM 683 C C . ILE A 1 81 ? 1.461 -9.934 -8.346 1.00 86.75 81 ILE A C 1
ATOM 685 O O . ILE A 1 81 ? 0.879 -9.885 -9.428 1.00 86.75 81 ILE A O 1
ATOM 689 N N . ASP A 1 82 ? 1.664 -11.063 -7.666 1.00 85.12 82 ASP A N 1
ATOM 690 C CA . ASP A 1 82 ? 1.381 -12.395 -8.198 1.00 85.12 82 ASP A CA 1
ATOM 691 C C . ASP A 1 82 ? 0.044 -12.963 -7.686 1.00 85.12 82 ASP A C 1
ATOM 693 O O . ASP A 1 82 ? -0.474 -13.933 -8.239 1.00 85.12 82 ASP A O 1
ATOM 697 N N . LEU A 1 83 ? -0.533 -12.349 -6.646 1.00 86.81 83 LEU A N 1
ATOM 698 C CA . LEU A 1 83 ? -1.779 -12.768 -6.003 1.00 86.81 83 LEU A CA 1
ATOM 699 C C . LEU A 1 83 ? -2.817 -11.640 -6.037 1.00 86.81 83 LEU A C 1
ATOM 701 O O . LEU A 1 83 ? -2.447 -10.469 -5.963 1.00 86.81 83 LEU A O 1
ATOM 705 N N . PRO A 1 84 ? -4.123 -11.960 -6.075 1.00 88.88 84 PRO A N 1
ATOM 706 C CA . PRO A 1 84 ? -5.198 -10.964 -6.070 1.00 88.88 84 PRO A CA 1
ATOM 707 C C . PRO A 1 84 ? -5.453 -10.347 -4.680 1.00 88.88 84 PRO A C 1
ATOM 709 O O . PRO A 1 84 ? -6.539 -9.836 -4.416 1.00 88.88 84 PRO A O 1
ATOM 712 N N . GLU A 1 85 ? -4.483 -10.418 -3.771 1.00 92.06 85 GLU A N 1
ATOM 713 C CA . GLU A 1 85 ? -4.655 -10.123 -2.352 1.00 92.06 85 GLU A CA 1
ATOM 714 C C . GLU A 1 85 ? -4.019 -8.784 -1.972 1.00 92.06 85 GLU A C 1
ATOM 716 O O . GLU A 1 85 ? -2.980 -8.373 -2.497 1.00 92.06 85 GLU A O 1
ATOM 721 N N . THR A 1 86 ? -4.638 -8.102 -1.009 1.00 94.56 86 THR A N 1
ATOM 722 C CA . THR A 1 86 ? -4.066 -6.924 -0.356 1.00 94.56 86 THR A CA 1
ATOM 723 C C . THR A 1 86 ? -4.010 -7.162 1.143 1.00 94.56 86 THR A C 1
ATOM 725 O O . THR A 1 86 ? -5.029 -7.395 1.789 1.00 94.56 86 THR A O 1
ATOM 728 N N . TYR A 1 87 ? -2.813 -7.056 1.703 1.00 95.50 87 TYR A N 1
ATOM 729 C CA . TYR A 1 87 ? -2.565 -7.134 3.133 1.00 95.50 87 TYR A CA 1
ATOM 730 C C . TYR A 1 87 ? -2.581 -5.735 3.721 1.00 95.50 87 TYR A C 1
ATOM 732 O O . TYR A 1 87 ? -1.947 -4.828 3.185 1.00 95.50 87 TYR A O 1
ATOM 740 N N . VAL A 1 88 ? -3.269 -5.554 4.844 1.00 97.19 88 VAL A N 1
ATOM 741 C CA . VAL A 1 88 ? -3.260 -4.288 5.578 1.00 97.19 88 VAL A CA 1
ATOM 742 C C . VAL A 1 88 ? -2.849 -4.560 7.015 1.00 97.19 88 VAL A C 1
ATOM 744 O O . VAL A 1 88 ? -3.470 -5.360 7.709 1.00 97.19 88 VAL A O 1
ATOM 747 N N . GLY A 1 89 ? -1.788 -3.891 7.456 1.00 97.44 89 GLY A N 1
ATOM 748 C CA . GLY A 1 89 ? -1.363 -3.845 8.850 1.00 97.44 89 GLY A CA 1
ATOM 749 C C . GLY A 1 89 ? -1.672 -2.477 9.445 1.00 97.44 89 GLY A C 1
ATOM 750 O O . GLY A 1 89 ? -1.497 -1.456 8.786 1.00 97.44 89 GLY A O 1
ATOM 751 N N . GLY A 1 90 ? -2.121 -2.435 10.695 1.00 96.75 90 GLY A N 1
ATOM 752 C CA . GLY A 1 90 ? -2.454 -1.192 11.385 1.00 96.75 90 GLY A CA 1
ATOM 753 C C . GLY A 1 90 ? -2.905 -1.449 12.817 1.00 96.75 90 GLY A C 1
ATOM 754 O O . GLY A 1 90 ? -2.796 -2.563 13.327 1.00 96.75 90 GLY A O 1
ATOM 755 N N . SER A 1 91 ? -3.418 -0.412 13.475 1.00 96.75 91 SER A N 1
ATOM 756 C CA . SER A 1 91 ? -4.029 -0.557 14.801 1.00 96.75 91 SER A CA 1
ATOM 757 C C . SER A 1 91 ? -5.271 -1.457 14.760 1.00 96.75 91 SER A C 1
ATOM 759 O O . SER A 1 91 ? -5.923 -1.567 13.724 1.00 96.75 91 SER A O 1
ATOM 761 N N . GLN A 1 92 ? -5.654 -2.045 15.900 1.00 96.69 92 GLN A N 1
ATOM 762 C CA . GLN A 1 92 ? -6.858 -2.883 15.983 1.00 96.69 92 GLN A CA 1
ATOM 763 C C . GLN A 1 92 ? -8.103 -2.143 15.472 1.00 96.69 92 GLN A C 1
ATOM 765 O O . GLN A 1 92 ? -8.828 -2.683 14.653 1.00 96.69 92 GLN A O 1
ATOM 770 N N . ALA A 1 93 ? -8.288 -0.873 15.849 1.00 97.50 93 ALA A N 1
ATOM 771 C CA . ALA A 1 93 ? -9.413 -0.065 15.374 1.00 97.50 93 ALA A CA 1
ATOM 772 C C . ALA A 1 9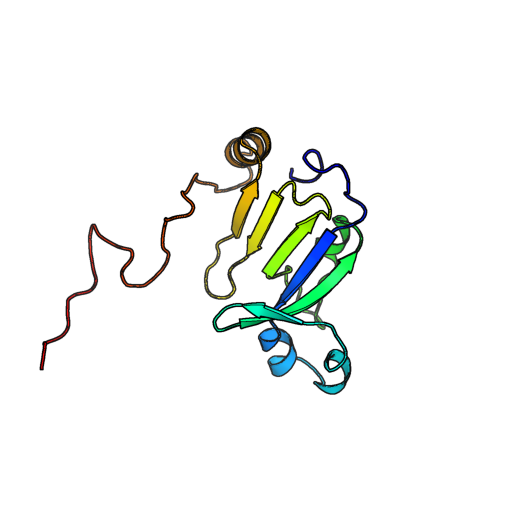3 ? -9.402 0.153 13.847 1.00 97.50 93 ALA A C 1
ATOM 774 O O . ALA A 1 93 ? -10.463 0.217 13.232 1.00 97.50 93 ALA A O 1
ATOM 775 N N . CYS A 1 94 ? -8.215 0.260 13.237 1.00 97.56 94 CYS A N 1
ATOM 776 C CA . CYS A 1 94 ? -8.070 0.335 11.783 1.00 97.56 94 CYS A CA 1
ATOM 777 C C . CYS A 1 94 ? -8.490 -0.987 11.129 1.00 97.56 94 CYS A C 1
ATOM 779 O O . CYS A 1 94 ? -9.290 -0.979 10.199 1.00 97.56 94 CYS A O 1
ATOM 781 N N . ILE A 1 95 ? -8.007 -2.118 11.652 1.00 97.62 95 ILE A N 1
ATOM 782 C CA . ILE A 1 95 ? -8.335 -3.452 11.133 1.00 97.62 95 ILE A CA 1
ATOM 783 C C . ILE A 1 95 ? -9.817 -3.790 11.334 1.00 97.62 95 ILE A C 1
ATOM 785 O O . ILE A 1 95 ? -10.454 -4.270 10.403 1.00 97.62 95 ILE A O 1
ATOM 789 N N . ASP A 1 96 ? -10.402 -3.473 12.488 1.00 97.50 96 ASP A N 1
ATOM 790 C CA . ASP A 1 96 ? -11.827 -3.689 12.761 1.00 97.50 96 ASP A CA 1
ATOM 791 C C . ASP A 1 96 ? -12.710 -2.919 11.771 1.00 97.50 96 ASP A C 1
ATOM 793 O O . ASP A 1 96 ? -13.729 -3.437 11.317 1.00 97.50 96 ASP A O 1
ATOM 797 N N . ALA A 1 97 ? -12.306 -1.702 11.388 1.00 97.81 97 ALA A N 1
ATOM 798 C CA . ALA A 1 97 ? -13.016 -0.922 10.379 1.00 97.81 97 ALA A CA 1
ATOM 799 C C . ALA A 1 97 ? -12.960 -1.565 8.983 1.00 97.81 97 ALA A C 1
ATOM 801 O O . ALA A 1 97 ? -13.917 -1.420 8.232 1.00 97.81 97 ALA A O 1
ATOM 802 N N . ILE A 1 98 ? -11.876 -2.280 8.655 1.00 97.25 98 ILE A N 1
ATOM 803 C CA . ILE A 1 98 ? -11.756 -3.070 7.418 1.00 97.25 98 ILE A CA 1
ATOM 804 C C . ILE A 1 98 ? -12.667 -4.284 7.465 1.00 97.25 98 ILE A C 1
ATOM 806 O O . ILE A 1 98 ? -13.460 -4.489 6.553 1.00 97.25 98 ILE A O 1
ATOM 810 N N . LEU A 1 99 ? -12.580 -5.052 8.549 1.00 97.69 99 LEU A N 1
ATOM 811 C CA . LEU A 1 99 ? -13.348 -6.283 8.724 1.00 97.69 99 LEU A CA 1
ATOM 812 C C . LEU A 1 99 ? -14.861 -6.043 8.823 1.00 97.69 99 LEU A C 1
ATOM 814 O O . LEU A 1 99 ? -15.636 -6.968 8.608 1.00 97.69 99 LEU A O 1
ATOM 818 N N . SER A 1 100 ? -15.277 -4.822 9.166 1.00 97.25 100 SER A N 1
ATOM 819 C CA . SER A 1 100 ? -16.689 -4.438 9.281 1.00 97.25 100 SER A CA 1
ATOM 820 C C . SER A 1 100 ? -17.261 -3.784 8.013 1.00 97.25 100 SER A C 1
ATOM 822 O O . SER A 1 100 ? -18.431 -3.404 8.022 1.00 97.25 100 SER A O 1
ATOM 824 N N . ASP A 1 101 ? -16.464 -3.577 6.957 1.00 97.25 101 ASP A N 1
ATOM 825 C CA . ASP A 1 101 ? -16.937 -2.988 5.696 1.00 97.25 101 ASP A CA 1
ATOM 826 C C . ASP A 1 101 ? -17.428 -4.090 4.745 1.00 97.25 101 ASP A C 1
ATOM 828 O O . ASP A 1 101 ? -16.634 -4.775 4.102 1.00 97.25 101 ASP A O 1
ATOM 832 N N . ASP A 1 102 ? -18.751 -4.232 4.625 1.00 96.44 102 ASP A N 1
ATOM 833 C CA . ASP A 1 102 ? -19.402 -5.259 3.796 1.00 96.44 102 ASP A CA 1
ATOM 834 C C . ASP A 1 102 ? -19.121 -5.119 2.284 1.00 96.44 102 ASP A C 1
ATOM 836 O O . ASP A 1 102 ? -19.468 -6.006 1.501 1.00 96.44 102 ASP A O 1
ATOM 840 N N . HIS A 1 103 ? -18.505 -4.019 1.832 1.00 96.62 103 HIS A N 1
ATOM 841 C CA . HIS A 1 103 ? -18.054 -3.893 0.444 1.00 96.62 103 HIS A CA 1
ATOM 842 C C . HIS A 1 103 ? -16.736 -4.630 0.166 1.00 96.62 103 HIS A C 1
ATOM 844 O O . HIS A 1 103 ? -16.328 -4.714 -0.995 1.00 96.62 103 HIS A O 1
ATOM 850 N N . LEU A 1 104 ? -16.053 -5.121 1.204 1.00 95.56 104 LEU A N 1
ATOM 851 C CA . LEU A 1 104 ? -14.762 -5.789 1.107 1.00 95.56 104 LEU A CA 1
ATOM 852 C C . LEU A 1 104 ? -14.885 -7.263 1.492 1.00 95.56 104 LEU A C 1
ATOM 854 O O . LEU A 1 104 ? -15.359 -7.606 2.571 1.00 95.56 104 LEU A O 1
ATOM 858 N N . GLU A 1 105 ? -14.353 -8.144 0.648 1.00 96.75 105 GLU A N 1
ATOM 859 C CA . GLU A 1 105 ? -14.032 -9.504 1.073 1.00 96.75 105 GLU A CA 1
ATOM 860 C C . GLU A 1 105 ? -12.750 -9.445 1.907 1.00 96.75 105 GLU A C 1
ATOM 862 O O . GLU A 1 105 ? -11.653 -9.268 1.377 1.00 96.75 105 GLU A O 1
ATOM 867 N N . SER A 1 106 ? -12.893 -9.516 3.230 1.00 96.56 106 SER A N 1
ATOM 868 C CA . SER A 1 106 ? -11.770 -9.378 4.152 1.00 96.56 106 SER A CA 1
ATOM 869 C C . SER A 1 106 ? -11.785 -10.455 5.232 1.00 96.56 106 SER A C 1
ATOM 871 O O . SER A 1 106 ? -12.829 -10.854 5.747 1.00 96.56 106 SER A O 1
ATOM 873 N N . ILE A 1 107 ? -10.593 -10.947 5.567 1.00 95.44 107 ILE A N 1
ATOM 874 C CA . ILE A 1 107 ? -10.378 -11.929 6.624 1.00 95.44 107 ILE A CA 1
ATOM 875 C C . ILE A 1 107 ? -9.161 -11.526 7.447 1.00 95.44 107 ILE A C 1
ATOM 877 O O . ILE A 1 107 ? -8.154 -11.048 6.921 1.00 95.44 107 ILE A O 1
ATOM 881 N N . GLN A 1 108 ? -9.251 -11.714 8.760 1.00 95.56 108 GLN A N 1
ATOM 882 C CA . GLN A 1 108 ? -8.122 -11.467 9.639 1.00 95.56 108 GLN A CA 1
ATOM 883 C C . GLN A 1 108 ? -7.043 -12.535 9.433 1.00 95.56 108 GLN A C 1
ATOM 885 O O . GLN A 1 108 ? -7.326 -13.732 9.403 1.00 95.56 108 GLN A O 1
ATOM 890 N N . THR A 1 109 ? -5.789 -12.095 9.365 1.00 93.44 109 THR A N 1
ATOM 891 C CA . THR A 1 109 ? -4.618 -12.973 9.296 1.00 93.44 109 THR A CA 1
ATOM 892 C C . THR A 1 109 ? -3.591 -12.608 10.371 1.00 93.44 109 THR A C 1
ATOM 894 O O . THR A 1 109 ? -3.760 -11.636 11.112 1.00 93.44 109 THR A O 1
ATOM 897 N N . ARG A 1 110 ? -2.533 -13.412 10.484 1.00 89.25 110 ARG A N 1
ATOM 898 C CA . ARG A 1 110 ? -1.396 -13.177 11.384 1.00 89.25 110 ARG A CA 1
ATOM 899 C C . ARG A 1 110 ? -0.163 -12.807 10.572 1.00 89.25 110 ARG A C 1
ATOM 901 O O . ARG A 1 110 ? -0.021 -13.261 9.442 1.00 89.25 110 ARG A O 1
ATOM 908 N N . SER A 1 111 ? 0.767 -12.070 11.168 1.00 85.50 111 SER A N 1
ATOM 909 C CA . SER A 1 111 ? 2.048 -11.718 10.538 1.00 85.50 111 SER A CA 1
ATOM 910 C C . SER A 1 111 ? 2.898 -12.930 10.152 1.00 85.50 111 SER A C 1
ATOM 912 O O . SER A 1 111 ? 3.715 -12.840 9.244 1.00 85.50 111 SER A O 1
ATOM 914 N N . GLU A 1 112 ? 2.712 -14.064 10.828 1.00 88.12 112 GLU A N 1
ATOM 915 C CA . GLU A 1 112 ? 3.445 -15.305 10.558 1.00 88.12 112 GLU A CA 1
ATOM 916 C C . GLU A 1 112 ? 2.733 -16.200 9.537 1.00 88.12 112 GLU A C 1
A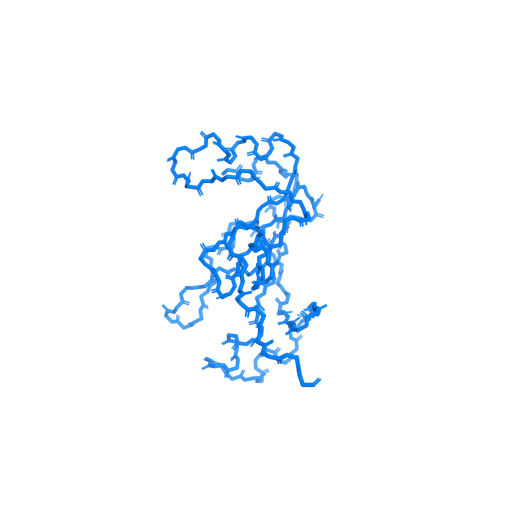TOM 918 O O . GLU A 1 112 ? 3.263 -17.254 9.178 1.00 88.12 112 GLU A O 1
ATOM 923 N N . ALA A 1 113 ? 1.518 -15.832 9.109 1.00 86.50 113 ALA A N 1
ATOM 924 C CA . ALA A 1 113 ? 0.830 -16.556 8.054 1.00 86.50 113 ALA A CA 1
ATOM 925 C C . ALA A 1 113 ? 1.665 -16.464 6.777 1.00 86.50 113 ALA A C 1
ATOM 927 O O . ALA A 1 113 ? 2.119 -15.387 6.392 1.00 86.50 113 ALA A O 1
ATOM 928 N N . ARG A 1 114 ? 1.900 -17.612 6.145 1.00 84.50 114 ARG A N 1
ATOM 929 C CA . ARG A 1 114 ? 2.691 -17.682 4.921 1.00 84.50 114 ARG A CA 1
ATOM 930 C C . ARG A 1 114 ? 1.779 -17.932 3.739 1.00 84.50 114 ARG A C 1
ATOM 932 O O . ARG A 1 114 ? 0.790 -18.648 3.868 1.00 84.50 114 ARG A O 1
ATOM 939 N N . VAL A 1 115 ? 2.154 -17.371 2.599 1.00 83.00 115 VAL A N 1
ATOM 940 C CA . VAL A 1 115 ? 1.509 -17.632 1.312 1.00 83.00 115 VAL A CA 1
ATOM 941 C C . VAL A 1 115 ? 2.582 -18.082 0.336 1.00 83.00 115 VAL A C 1
ATOM 943 O O . VAL A 1 115 ? 3.025 -17.361 -0.550 1.00 83.00 115 VAL A O 1
ATOM 946 N N . ASP A 1 116 ? 3.071 -19.291 0.587 1.00 84.31 116 ASP A N 1
ATOM 947 C CA . ASP A 1 116 ? 4.003 -19.999 -0.278 1.00 84.31 116 ASP A CA 1
ATOM 948 C C . ASP A 1 116 ? 3.527 -21.436 -0.484 1.00 84.31 116 ASP A C 1
ATOM 950 O O . ASP A 1 116 ? 2.610 -21.909 0.187 1.00 84.31 116 ASP A O 1
ATOM 954 N N . ILE A 1 117 ? 4.165 -22.142 -1.416 1.00 79.50 117 ILE A N 1
ATOM 955 C CA . ILE A 1 117 ? 3.794 -23.514 -1.782 1.00 79.50 117 ILE A CA 1
ATOM 956 C C . ILE A 1 117 ? 3.792 -24.487 -0.591 1.00 79.50 117 ILE A C 1
ATOM 958 O O . ILE A 1 117 ? 3.084 -25.487 -0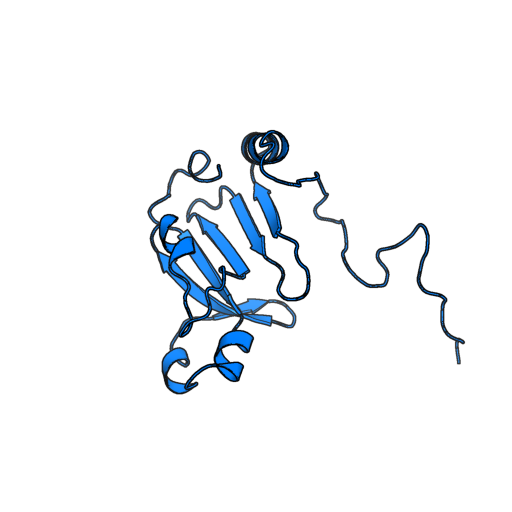.622 1.00 79.50 117 ILE A O 1
ATOM 962 N N . ASN A 1 118 ? 4.542 -24.192 0.474 1.00 84.00 118 ASN A N 1
ATOM 963 C CA . ASN A 1 118 ? 4.641 -25.027 1.669 1.00 84.00 118 ASN A CA 1
ATOM 964 C C . ASN A 1 118 ? 3.769 -24.513 2.827 1.00 84.00 118 ASN A C 1
ATOM 966 O O . ASN A 1 118 ? 3.922 -24.982 3.956 1.00 84.00 118 ASN A O 1
ATOM 970 N N . ALA A 1 119 ? 2.909 -23.519 2.594 1.00 84.56 119 ALA A N 1
ATOM 971 C CA . ALA A 1 119 ? 2.045 -22.959 3.628 1.00 84.56 119 ALA A CA 1
ATOM 972 C C . ALA A 1 119 ? 0.822 -23.838 3.925 1.00 84.56 119 ALA A C 1
ATOM 974 O O . ALA A 1 119 ? 0.292 -23.791 5.039 1.00 84.56 119 ALA A O 1
ATOM 975 N N . ASP A 1 120 ? 0.384 -24.652 2.960 1.00 83.50 120 ASP A N 1
ATOM 976 C CA . ASP A 1 120 ? -0.720 -25.584 3.167 1.00 83.50 120 ASP A CA 1
ATOM 977 C C . ASP A 1 120 ? -0.267 -26.769 4.033 1.00 83.50 120 ASP A C 1
ATOM 979 O O . ASP A 1 120 ? 0.545 -27.599 3.627 1.00 83.50 120 ASP A O 1
ATOM 983 N N . THR A 1 121 ? -0.801 -26.836 5.252 1.00 83.44 121 THR A N 1
ATOM 984 C CA . THR A 1 121 ? -0.563 -27.937 6.200 1.00 83.44 121 THR A CA 1
ATOM 985 C C . THR A 1 121 ? -1.711 -28.945 6.238 1.00 83.44 121 THR A C 1
ATOM 987 O O . THR A 1 121 ? -1.578 -29.995 6.865 1.00 83.44 121 THR A O 1
ATOM 990 N N . VAL A 1 122 ? -2.831 -28.645 5.573 1.00 85.25 122 VAL A N 1
ATOM 991 C CA . VAL A 1 122 ? -4.010 -29.515 5.488 1.00 85.25 122 VAL A CA 1
ATOM 992 C C . VAL A 1 122 ? -3.878 -30.453 4.291 1.00 85.25 122 VAL A C 1
ATOM 994 O O . VAL A 1 122 ? -4.159 -31.644 4.415 1.00 85.25 122 VAL A O 1
ATOM 997 N N . ASN A 1 123 ? -3.413 -29.932 3.155 1.00 80.62 123 ASN A N 1
ATOM 998 C CA . ASN A 1 123 ? -3.142 -30.689 1.940 1.00 80.62 123 ASN A CA 1
ATOM 999 C C . ASN A 1 123 ? -1.801 -30.259 1.309 1.00 80.62 123 ASN A C 1
ATOM 1001 O O . ASN A 1 123 ? -1.781 -29.607 0.263 1.00 80.62 123 ASN A O 1
ATOM 1005 N N . PRO A 1 124 ? -0.669 -30.605 1.946 1.00 79.06 124 PRO A N 1
ATOM 1006 C CA . PRO A 1 124 ? 0.642 -30.185 1.471 1.00 79.06 124 PRO A CA 1
ATOM 1007 C C . PRO A 1 124 ? 0.961 -30.765 0.081 1.00 79.06 124 PRO A C 1
ATOM 1009 O O . PRO A 1 124 ? 0.473 -31.849 -0.266 1.00 79.06 124 PRO A O 1
ATOM 1012 N N . PRO A 1 125 ? 1.825 -30.096 -0.709 1.00 75.12 125 PRO A N 1
ATOM 1013 C CA . PRO A 1 125 ? 2.354 -30.668 -1.940 1.00 75.12 125 PRO A CA 1
ATOM 1014 C C . PRO A 1 125 ? 2.981 -32.035 -1.657 1.00 75.12 125 PRO A C 1
ATOM 1016 O O . PRO A 1 125 ? 3.670 -32.216 -0.652 1.00 75.12 125 PRO A O 1
ATOM 1019 N N . VAL A 1 126 ? 2.767 -33.002 -2.550 1.00 75.19 126 VAL A N 1
ATOM 1020 C CA . VAL A 1 126 ? 3.415 -34.314 -2.439 1.00 75.19 126 VAL A CA 1
ATOM 1021 C C . VAL A 1 126 ? 4.930 -34.102 -2.494 1.00 75.19 126 VAL A C 1
ATOM 1023 O O . VAL A 1 126 ? 5.427 -33.534 -3.468 1.00 75.19 126 VAL A O 1
ATOM 1026 N N . GLU A 1 127 ? 5.669 -34.544 -1.470 1.00 68.00 127 GLU A N 1
ATOM 1027 C CA . GLU A 1 127 ? 7.134 -34.566 -1.532 1.00 68.00 127 GLU A CA 1
ATOM 1028 C C . GLU A 1 127 ? 7.553 -35.387 -2.762 1.00 68.00 127 GLU A C 1
ATOM 1030 O O . GLU A 1 127 ? 7.201 -36.563 -2.889 1.00 68.00 127 GLU A O 1
ATOM 1035 N N . GLY A 1 128 ? 8.282 -34.762 -3.692 1.00 62.44 128 GLY A N 1
ATOM 1036 C CA . GLY A 1 128 ? 8.923 -35.487 -4.787 1.00 62.44 128 GLY A CA 1
ATOM 1037 C C . GLY A 1 128 ? 9.909 -36.533 -4.242 1.00 62.44 128 GLY A C 1
ATOM 1038 O O . GLY A 1 128 ? 10.309 -36.445 -3.077 1.00 62.44 128 GLY A O 1
ATOM 1039 N N . PRO A 1 129 ? 10.314 -37.533 -5.048 1.00 48.09 129 PRO A N 1
ATOM 1040 C CA . PRO A 1 129 ? 11.277 -38.535 -4.608 1.00 48.09 129 PRO A CA 1
ATOM 1041 C C . PRO A 1 129 ? 12.531 -37.849 -4.058 1.00 48.09 129 PRO A C 1
ATOM 1043 O O . PRO A 1 129 ? 13.077 -36.952 -4.697 1.00 48.09 129 PRO A O 1
ATOM 1046 N N . ARG A 1 130 ? 12.962 -38.248 -2.859 1.00 53.19 130 ARG A N 1
ATOM 1047 C CA . ARG A 1 130 ? 14.271 -37.857 -2.335 1.00 53.19 130 ARG A CA 1
ATOM 1048 C C . ARG A 1 130 ? 15.307 -38.707 -3.071 1.00 53.19 130 ARG A C 1
ATOM 1050 O O . ARG A 1 130 ? 15.269 -39.929 -2.921 1.00 53.19 130 ARG A O 1
ATOM 1057 N N . ASP A 1 131 ? 16.143 -38.065 -3.882 1.00 51.03 131 ASP A N 1
ATOM 1058 C CA . ASP A 1 131 ? 17.332 -38.682 -4.488 1.00 51.03 131 ASP A CA 1
ATOM 1059 C C . ASP A 1 131 ? 18.375 -39.059 -3.421 1.00 51.03 131 ASP A C 1
ATOM 1061 O O . ASP A 1 131 ? 18.525 -38.299 -2.430 1.00 51.03 131 ASP A O 1
#

Radius of gyration: 17.49 Å; chains: 1; bounding box: 37×54×37 Å

Foldseek 3Di:
DCVVQDPFQFKKKFWAWCVVDVVQHDPVVCVPFDWDDDVPTITGIDIGGNVCQQVQDRPPDRDGGQWMAGPVRQKIWGCDPVDRDIDIGHDPVSVVVVVPDPVDPDDDDDPPQDDDQQNDPPDHDDDDDDD

Secondary structure (DSSP, 8-state):
--GGG-S-TT-EEEEEEHHHHHHHS-TTTTTTS-EEEETTEEEEEEEE-GGGGGG-EETTEE---SEEEETT-SEEEEE-SSSS-EEEEE-HHHHHHHHT-TTS------TT---STT--SSSPPPPPP--

Sequence (131 aa):
MLRPFTTTPDVCWFCVWEGYGSAFFDAKRYREVPRVTLPERSYFLYRGPLDAVTSFQWGRIWQSPNLWWPDDHAWCAATEIDLPETYVGGSQACIDAILSDDHLESIQTRSEARVDINADTVNPPVEGPRD